Protein AF-A0A661XM28-F1 (afdb_monomer)

Nearest PDB structures (foldseek):
  7kwh-assembly1_L  TM=8.163E-01  e=6.825E-04  Vibrio cholerae O1 biovar El Tor str. N16961
  3lod-assembly1_A  TM=7.843E-01  e=5.074E-03  Klebsiella pneumoniae subsp. pneumoniae MGH 78578
  3tt2-assembly1_A  TM=7.723E-01  e=7.981E-03  Sphaerobacter thermophilus DSM 20745
  3d8p-assembly2_B  TM=6.982E-01  e=4.756E-03  Staphylococcus aureus subsp. aureus Mu50
  3d8p-assembly1_A  TM=6.924E-01  e=4.178E-03  Staphylococcus aureus subsp. aureus Mu50

pLDDT: mean 75.61, std 18.47, range [35.72, 91.94]

Secondary structure (DSSP, 8-state):
------S----BTTBEEEEEE-TTS-EEEEEEEE-TTSSS-EEEEEE-GGGTTSSHHHHHHHHHHHHHHHH-TT----EEE--TT-HHHHHHHTTS--

Solvent-accessible surface area (backbone atoms only — not comparable to full-atom values): 5859 Å² total; per-residue (Å²): 130,66,86,51,63,80,87,50,78,62,76,48,97,38,34,44,38,35,50,39,37,46,84,82,73,44,76,47,30,40,38,38,39,34,48,63,78,50,67,58,25,35,34,38,63,45,63,44,76,96,56,55,96,68,60,51,67,62,53,50,49,54,50,51,54,51,51,46,46,70,74,40,71,86,46,84,51,72,44,74,52,66,66,87,90,47,71,73,51,61,61,50,58,67,64,72,75,118

Mean predicted aligned error: 9.49 Å

Sequence (98 aa):
MREAFEKGIYDSASCKTFWIILNNNKRVGLIRLSDLQDDTPVFDLRILGTYRSKGIGKQATNWITNYIFTTWPDKRRIEGYTRQDNLALRRVFQKAAM

Foldseek 3Di:
DPFDFDDDAPDDVFKGKTFGADPVRDGFWIKMWGRLVDLEIEIEIGGHPVCAPVCSVVVVVVVVVCVSCVVPVSRDYYHYDYPPVRPPCVVVVVVVPD

Structure (mmCIF, N/CA/C/O backbone):
data_AF-A0A661XM28-F1
#
_entry.id   AF-A0A661XM28-F1
#
loop_
_atom_site.group_PDB
_atom_site.id
_atom_site.type_symbol
_atom_site.label_atom_id
_atom_site.label_alt_id
_atom_site.label_comp_id
_atom_site.label_asym_id
_atom_site.label_entity_id
_atom_site.label_seq_id
_atom_site.pdbx_PDB_ins_code
_atom_site.Cartn_x
_atom_site.Cartn_y
_atom_site.Cartn_z
_atom_site.occupancy
_atom_site.B_iso_or_equiv
_atom_site.auth_seq_id
_atom_site.auth_comp_id
_atom_site.auth_asym_id
_atom_site.auth_atom_id
_atom_site.pdbx_PDB_model_num
ATOM 1 N N . MET A 1 1 ? -15.036 7.662 -1.721 1.00 45.38 1 MET A N 1
ATOM 2 C CA . MET A 1 1 ? -13.827 8.049 -0.966 1.00 45.38 1 MET A CA 1
ATOM 3 C C . MET A 1 1 ? -13.055 8.956 -1.909 1.00 45.38 1 MET A C 1
ATOM 5 O O . MET A 1 1 ? -12.815 8.519 -3.022 1.00 45.38 1 MET A O 1
ATOM 9 N N . ARG A 1 2 ? -12.815 10.232 -1.584 1.00 37.00 2 ARG A N 1
ATOM 10 C CA . ARG A 1 2 ? -11.926 11.065 -2.413 1.00 37.00 2 ARG A CA 1
ATOM 11 C C . ARG A 1 2 ? -10.507 10.715 -1.971 1.00 37.00 2 ARG A C 1
ATOM 13 O O . ARG A 1 2 ? -10.115 11.057 -0.862 1.00 37.00 2 ARG A O 1
ATOM 20 N N . GLU A 1 3 ? -9.826 9.914 -2.776 1.00 43.84 3 GLU A N 1
ATOM 21 C CA . GLU A 1 3 ? -8.493 9.371 -2.513 1.00 43.84 3 GLU A CA 1
ATOM 22 C C . GLU A 1 3 ? -7.444 10.492 -2.532 1.00 43.84 3 GLU A C 1
ATOM 24 O O . GLU A 1 3 ? -6.956 10.885 -3.584 1.00 43.84 3 GLU A O 1
ATOM 29 N N . ALA A 1 4 ? -7.127 11.047 -1.361 1.00 47.84 4 ALA A N 1
ATOM 30 C CA . ALA A 1 4 ? -6.061 12.030 -1.196 1.00 47.84 4 ALA A CA 1
ATOM 31 C C . ALA A 1 4 ? -4.809 11.328 -0.640 1.00 47.84 4 ALA A C 1
ATOM 33 O O . ALA A 1 4 ? -4.684 11.141 0.570 1.00 47.84 4 ALA A O 1
ATOM 34 N N . PHE A 1 5 ? -3.893 10.922 -1.523 1.00 53.56 5 PHE A N 1
ATOM 35 C CA . PHE A 1 5 ? -2.606 10.288 -1.181 1.00 53.56 5 PHE A CA 1
ATOM 36 C C . PHE A 1 5 ? -1.430 11.275 -1.242 1.00 53.56 5 PHE A C 1
ATOM 38 O O . PHE A 1 5 ? -0.304 10.908 -1.575 1.00 53.56 5 PHE A O 1
ATOM 45 N N . GLU A 1 6 ? -1.672 12.551 -0.941 1.00 57.50 6 GLU A N 1
ATOM 46 C CA . GLU A 1 6 ? -0.678 13.601 -1.156 1.00 57.50 6 GLU A CA 1
ATOM 47 C C . GLU A 1 6 ? 0.061 14.033 0.120 1.00 57.50 6 GLU A C 1
ATOM 49 O O . GLU A 1 6 ? -0.530 14.351 1.152 1.00 57.50 6 GLU A O 1
ATOM 54 N N . LYS A 1 7 ? 1.390 14.117 -0.049 1.00 46.00 7 LYS A N 1
ATOM 55 C CA . LYS A 1 7 ? 2.439 14.699 0.809 1.00 46.00 7 LYS A CA 1
ATOM 56 C C . LYS A 1 7 ? 2.962 13.841 1.966 1.00 46.00 7 LYS A C 1
ATOM 58 O O . LYS A 1 7 ? 2.538 13.937 3.117 1.00 46.00 7 LYS A O 1
ATOM 63 N N . GLY A 1 8 ? 4.010 13.085 1.636 1.00 42.88 8 GLY A N 1
ATOM 64 C CA . GLY A 1 8 ? 4.935 12.445 2.573 1.00 42.88 8 GLY A CA 1
ATOM 65 C C . GLY A 1 8 ? 6.108 11.757 1.869 1.00 42.88 8 GLY A C 1
ATOM 66 O O . GLY A 1 8 ? 6.482 10.659 2.265 1.00 42.88 8 GLY A O 1
ATOM 67 N N . ILE A 1 9 ? 6.639 12.352 0.793 1.00 45.16 9 ILE A N 1
ATOM 68 C CA . ILE A 1 9 ? 7.689 11.734 -0.024 1.00 45.16 9 ILE A CA 1
ATOM 69 C C . ILE A 1 9 ? 9.039 11.873 0.702 1.00 45.16 9 ILE A C 1
ATOM 71 O O . ILE A 1 9 ? 9.758 12.849 0.516 1.00 45.16 9 ILE A O 1
ATOM 75 N N . TYR A 1 10 ? 9.377 10.902 1.550 1.00 46.44 10 TYR A N 1
ATOM 76 C CA . TYR A 1 10 ? 10.780 10.558 1.789 1.00 46.44 10 TYR A CA 1
ATOM 77 C C . TYR A 1 10 ? 11.218 9.705 0.593 1.00 46.44 10 TYR A C 1
ATOM 79 O O . TYR A 1 10 ? 11.008 8.494 0.590 1.00 46.44 10 TYR A O 1
ATOM 87 N N . ASP A 1 11 ? 11.712 10.364 -0.458 1.00 49.16 11 ASP A N 1
ATOM 88 C CA . ASP A 1 11 ? 12.237 9.720 -1.665 1.00 49.16 11 ASP A CA 1
ATOM 89 C C . ASP A 1 11 ? 13.690 9.326 -1.384 1.00 49.16 11 ASP A C 1
ATOM 91 O O . ASP A 1 11 ? 14.615 10.123 -1.517 1.00 49.16 11 ASP A O 1
ATOM 95 N N . SER A 1 12 ? 13.909 8.097 -0.932 1.00 56.16 12 SER A N 1
ATOM 96 C CA . SER A 1 12 ? 15.115 7.401 -1.372 1.00 56.16 12 SER A CA 1
ATOM 97 C C . SER A 1 12 ? 14.722 6.671 -2.652 1.00 56.16 12 SER A C 1
ATOM 99 O O . SER A 1 12 ? 13.599 6.186 -2.744 1.00 56.16 12 SER A O 1
ATOM 101 N N . ALA A 1 13 ? 15.605 6.573 -3.648 1.00 63.16 13 ALA A N 1
ATOM 102 C CA . ALA A 1 13 ? 15.267 6.043 -4.979 1.00 63.16 13 ALA A CA 1
ATOM 103 C C . ALA A 1 13 ? 14.658 4.614 -4.991 1.00 63.16 13 ALA A C 1
ATOM 105 O O . ALA A 1 13 ? 14.234 4.135 -6.038 1.00 63.16 13 ALA A O 1
ATOM 106 N N . SER A 1 14 ? 14.632 3.921 -3.850 1.00 77.50 14 SER A N 1
ATOM 107 C CA . SER A 1 14 ? 14.070 2.585 -3.640 1.00 77.50 14 SER A CA 1
ATOM 108 C C . SER A 1 14 ? 12.817 2.544 -2.752 1.00 77.50 14 SER A C 1
ATOM 110 O O . SER A 1 14 ? 12.192 1.491 -2.660 1.00 77.50 14 SER A O 1
ATOM 112 N N . CYS A 1 15 ? 12.433 3.641 -2.083 1.00 85.88 15 CYS A N 1
ATOM 113 C CA . CYS A 1 15 ? 11.330 3.660 -1.117 1.00 85.88 15 CYS A CA 1
ATOM 114 C C . CYS A 1 15 ? 10.378 4.842 -1.342 1.00 85.88 15 CYS A C 1
ATOM 116 O O . CYS A 1 15 ? 10.808 5.970 -1.563 1.00 85.88 15 CYS A O 1
ATOM 118 N N . LYS A 1 16 ? 9.070 4.607 -1.195 1.00 89.69 16 LYS A N 1
ATOM 119 C CA . LYS A 1 16 ? 8.037 5.658 -1.205 1.00 89.69 16 LYS A CA 1
ATOM 120 C C . LYS A 1 16 ? 7.049 5.452 -0.072 1.00 89.69 16 LYS A C 1
ATOM 122 O O . LYS A 1 16 ? 6.711 4.325 0.264 1.00 89.69 16 LYS A O 1
ATOM 127 N N . THR A 1 17 ? 6.567 6.534 0.526 1.00 90.06 17 THR A N 1
ATOM 128 C CA . THR A 1 17 ? 5.635 6.467 1.658 1.00 90.06 17 THR A CA 1
ATOM 129 C C . THR A 1 17 ? 4.427 7.363 1.408 1.00 90.06 17 THR A C 1
ATOM 131 O O . THR A 1 17 ? 4.573 8.502 0.971 1.00 90.06 17 THR A O 1
ATOM 134 N N . PHE A 1 18 ? 3.233 6.853 1.705 1.00 89.94 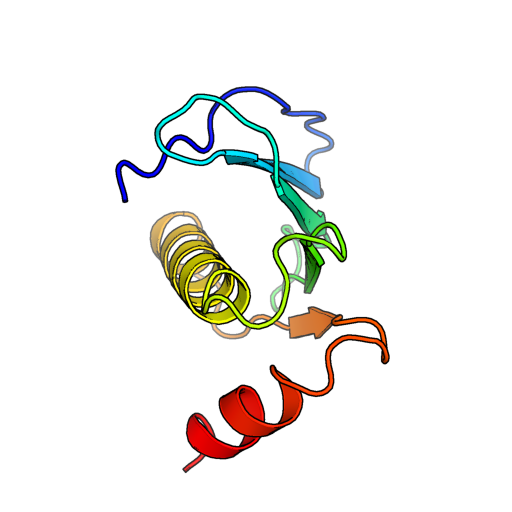18 PHE A N 1
ATOM 135 C CA . PHE A 1 18 ? 1.961 7.540 1.490 1.00 89.94 18 PHE A CA 1
ATOM 136 C C . PHE A 1 18 ? 1.101 7.499 2.748 1.00 89.94 18 PHE A C 1
ATOM 138 O O . PHE A 1 18 ? 1.010 6.478 3.432 1.00 89.94 18 PHE A O 1
ATOM 145 N N . TRP A 1 19 ? 0.417 8.601 3.038 1.00 90.75 19 TRP A N 1
ATOM 146 C CA . TRP A 1 19 ? -0.605 8.638 4.079 1.00 90.75 19 TRP A CA 1
ATOM 147 C C . TRP A 1 19 ? -1.944 8.161 3.525 1.00 90.75 19 TRP A C 1
ATOM 149 O O . TRP A 1 19 ? -2.316 8.505 2.407 1.00 90.75 19 TRP A O 1
ATOM 159 N N . ILE A 1 20 ? -2.702 7.427 4.338 1.00 88.69 20 ILE A N 1
ATOM 160 C CA . ILE A 1 20 ? -4.107 7.127 4.050 1.00 88.69 20 ILE A CA 1
ATOM 161 C C . ILE A 1 20 ? -4.946 8.205 4.722 1.00 88.69 20 ILE A C 1
ATOM 163 O O . ILE A 1 20 ? -4.963 8.295 5.954 1.00 88.69 20 ILE A O 1
ATOM 167 N N . ILE A 1 21 ? -5.639 9.011 3.921 1.00 89.12 21 ILE A N 1
ATOM 168 C CA . ILE A 1 21 ? -6.439 10.144 4.388 1.00 89.12 21 ILE A CA 1
ATOM 169 C C . ILE A 1 21 ? -7.916 9.891 4.054 1.00 89.12 21 ILE A C 1
ATOM 171 O O . ILE A 1 21 ? -8.258 9.506 2.939 1.00 89.12 21 ILE A O 1
ATOM 175 N N . LEU A 1 22 ? -8.807 10.076 5.032 1.00 83.38 22 LEU A N 1
ATOM 176 C CA . LEU A 1 22 ? -10.259 10.043 4.810 1.00 83.38 22 LEU A CA 1
ATOM 177 C C . LEU A 1 22 ? -10.792 11.412 4.368 1.00 83.38 22 LEU A C 1
ATOM 179 O O . LEU A 1 22 ? -10.150 12.435 4.577 1.00 83.38 22 LEU A O 1
ATOM 183 N N . ASN A 1 23 ? -12.026 11.445 3.852 1.00 77.81 23 ASN A N 1
ATOM 184 C CA . ASN A 1 23 ? -12.701 12.660 3.362 1.00 77.81 23 ASN A CA 1
ATOM 185 C C . ASN A 1 23 ? -12.702 13.853 4.350 1.00 77.81 23 ASN A C 1
ATOM 187 O O . ASN A 1 23 ? -12.865 14.990 3.929 1.00 77.81 23 ASN A O 1
ATOM 191 N N . ASN A 1 24 ? -12.544 13.611 5.654 1.00 81.88 24 ASN A N 1
ATOM 192 C CA . ASN A 1 24 ? -12.454 14.635 6.703 1.00 81.88 24 ASN A CA 1
ATOM 193 C C . ASN A 1 24 ? -11.007 15.071 7.015 1.00 81.88 24 ASN A C 1
ATOM 195 O O . ASN A 1 24 ? -10.738 15.568 8.106 1.00 81.88 24 ASN A O 1
ATOM 199 N N . ASN A 1 25 ? -10.073 14.820 6.096 1.00 81.38 25 ASN A N 1
ATOM 200 C CA . ASN A 1 25 ? -8.644 15.095 6.223 1.00 81.38 25 ASN A CA 1
ATOM 201 C C . ASN A 1 25 ? -7.945 14.367 7.392 1.00 81.38 25 ASN A C 1
ATOM 203 O O . ASN A 1 25 ? -6.846 14.737 7.807 1.00 81.38 25 ASN A O 1
ATOM 207 N N . LYS A 1 26 ? -8.562 13.312 7.947 1.00 86.06 26 LYS A N 1
ATOM 208 C CA . LYS A 1 26 ? -7.942 12.507 9.007 1.00 86.06 26 LYS A CA 1
ATOM 209 C C . LYS A 1 26 ? -7.005 11.468 8.412 1.00 86.06 26 LYS A C 1
ATOM 211 O O . LYS A 1 26 ? -7.422 10.651 7.591 1.00 86.06 26 LYS A O 1
ATOM 216 N N . ARG A 1 27 ? -5.765 11.449 8.906 1.00 89.94 27 ARG A N 1
ATOM 217 C CA . ARG A 1 27 ? -4.802 10.371 8.659 1.00 89.94 27 ARG A CA 1
ATOM 218 C C . ARG A 1 27 ? -5.232 9.137 9.440 1.00 89.94 27 ARG A C 1
ATOM 220 O O . ARG A 1 27 ? -5.316 9.167 10.665 1.00 89.94 27 ARG A O 1
ATOM 227 N N . VAL A 1 28 ? -5.520 8.062 8.722 1.00 90.12 28 VAL A N 1
ATOM 228 C CA . VAL A 1 28 ? -6.016 6.801 9.294 1.00 90.12 28 VAL A CA 1
ATOM 229 C C . VAL A 1 28 ? -5.043 5.645 9.123 1.00 90.12 28 VAL A C 1
ATOM 231 O O . VAL A 1 28 ? -5.260 4.563 9.671 1.00 90.12 28 VAL A O 1
ATOM 234 N N . GLY A 1 29 ? -3.958 5.869 8.390 1.00 89.38 29 GLY A N 1
ATOM 235 C CA . GLY A 1 29 ? -2.953 4.859 8.134 1.00 89.38 29 GLY A CA 1
ATOM 236 C C . GLY A 1 29 ? -1.784 5.372 7.309 1.00 89.38 29 GLY A C 1
ATOM 237 O O . GLY A 1 29 ? -1.728 6.546 6.942 1.00 89.38 29 GLY A O 1
ATOM 238 N N . LEU A 1 30 ? -0.866 4.458 7.033 1.00 90.62 30 LEU A N 1
ATOM 239 C CA . LEU A 1 30 ? 0.368 4.667 6.299 1.00 90.62 30 LEU A CA 1
ATOM 240 C C . LEU A 1 30 ? 0.587 3.484 5.354 1.00 90.62 30 LEU A C 1
ATOM 242 O O . LEU A 1 30 ? 0.341 2.334 5.725 1.00 90.62 30 LEU A O 1
ATOM 246 N N . ILE A 1 31 ? 1.079 3.781 4.164 1.00 91.00 31 ILE A N 1
ATOM 247 C CA . ILE A 1 31 ? 1.558 2.823 3.176 1.00 91.00 31 ILE A CA 1
ATOM 248 C C . ILE A 1 31 ? 3.039 3.103 2.983 1.00 91.00 31 ILE A C 1
ATOM 250 O O . ILE A 1 31 ? 3.421 4.254 2.781 1.00 91.00 31 ILE A O 1
ATOM 254 N N . ARG A 1 32 ? 3.866 2.065 3.004 1.00 90.69 32 ARG A N 1
ATOM 255 C CA . ARG A 1 32 ? 5.273 2.158 2.621 1.00 90.69 32 ARG A CA 1
ATOM 256 C C . ARG A 1 32 ? 5.540 1.182 1.490 1.00 90.69 32 ARG A C 1
ATOM 258 O O . ARG A 1 32 ? 5.193 0.019 1.619 1.00 90.69 32 ARG A O 1
ATOM 265 N N . LEU A 1 33 ? 6.153 1.661 0.422 1.00 91.00 33 LEU A N 1
ATOM 266 C CA . LEU A 1 33 ? 6.721 0.878 -0.663 1.00 91.00 33 LEU A CA 1
ATOM 267 C C . LEU A 1 33 ? 8.237 0.853 -0.480 1.00 91.00 33 LEU A C 1
ATOM 269 O O . LEU A 1 33 ? 8.834 1.891 -0.183 1.00 91.00 33 LEU A O 1
ATOM 273 N N . SER A 1 34 ? 8.828 -0.314 -0.668 1.00 90.25 34 SER A N 1
ATOM 274 C CA . SER A 1 34 ? 10.264 -0.568 -0.623 1.00 90.25 34 SER A CA 1
ATOM 275 C C . SER A 1 34 ? 10.657 -1.400 -1.840 1.00 90.25 34 SER A C 1
ATOM 277 O O . SER A 1 34 ? 9.792 -1.973 -2.509 1.00 90.25 34 SER A O 1
ATOM 279 N N . ASP A 1 35 ? 11.957 -1.471 -2.105 1.00 89.56 35 ASP A N 1
ATOM 280 C CA . ASP A 1 35 ? 12.539 -2.326 -3.141 1.00 89.56 35 ASP A CA 1
ATOM 281 C C . ASP A 1 35 ? 11.942 -2.049 -4.535 1.00 89.56 35 ASP A C 1
ATOM 283 O O . ASP A 1 35 ? 11.797 -2.930 -5.372 1.00 89.56 35 ASP A O 1
ATOM 287 N N . LEU A 1 36 ? 11.594 -0.780 -4.807 1.00 87.94 36 LEU A N 1
ATOM 288 C CA . LEU A 1 36 ? 10.989 -0.348 -6.081 1.00 87.94 36 LEU A CA 1
ATOM 289 C C . LEU A 1 36 ? 11.899 -0.551 -7.301 1.00 87.94 36 LEU A C 1
ATOM 291 O O . LEU A 1 36 ? 11.423 -0.537 -8.436 1.00 87.94 36 LEU A O 1
ATO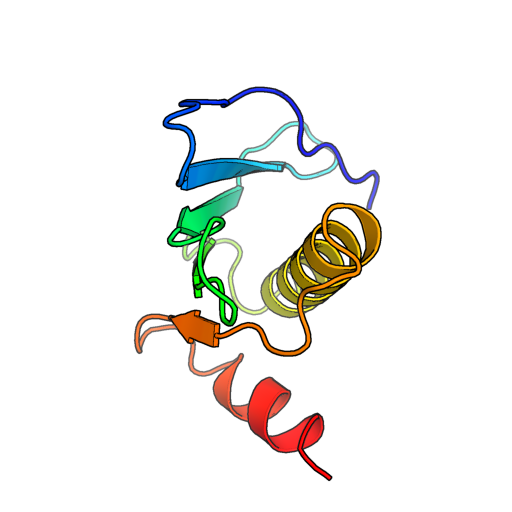M 295 N N . GLN A 1 37 ? 13.199 -0.714 -7.069 1.00 86.19 37 GLN A N 1
ATOM 296 C CA . GLN A 1 37 ? 14.181 -0.986 -8.115 1.00 86.19 37 GLN A CA 1
ATOM 297 C C . GLN A 1 37 ? 14.218 -2.470 -8.501 1.00 86.19 37 GLN A C 1
ATOM 299 O O . GLN A 1 37 ? 14.620 -2.777 -9.619 1.00 86.19 37 GLN A O 1
ATOM 304 N N . ASP A 1 38 ? 13.726 -3.361 -7.637 1.00 86.62 38 ASP A N 1
ATOM 305 C CA . ASP A 1 38 ? 13.695 -4.800 -7.884 1.00 86.62 38 ASP A CA 1
ATOM 306 C C . ASP A 1 38 ? 12.451 -5.201 -8.693 1.00 86.62 38 ASP A C 1
ATOM 308 O O . ASP A 1 38 ? 11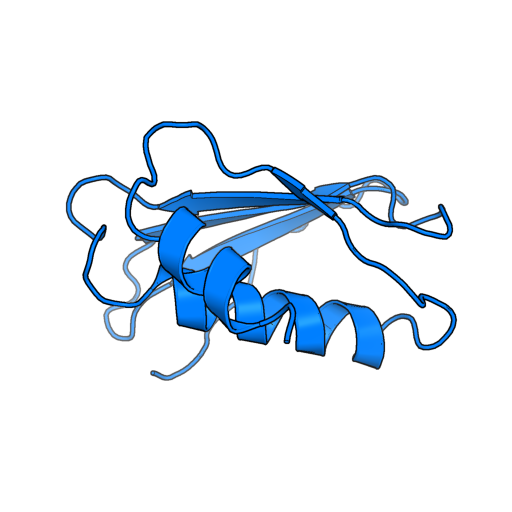.488 -4.442 -8.842 1.00 86.62 38 ASP A O 1
ATOM 312 N N . ASP A 1 39 ? 12.442 -6.422 -9.228 1.00 86.50 39 ASP A N 1
ATOM 313 C CA . ASP A 1 39 ? 11.319 -6.952 -10.021 1.00 86.50 39 ASP A CA 1
ATOM 314 C C . ASP A 1 39 ? 10.044 -7.164 -9.196 1.00 86.50 39 ASP A C 1
ATOM 316 O O . ASP A 1 39 ? 8.933 -7.193 -9.736 1.00 86.50 39 ASP A O 1
ATOM 320 N N . THR A 1 40 ? 10.207 -7.341 -7.883 1.00 88.44 40 THR A N 1
ATOM 321 C CA . THR A 1 40 ? 9.126 -7.626 -6.939 1.00 88.44 40 THR A CA 1
ATOM 322 C C . THR A 1 40 ? 9.162 -6.620 -5.790 1.00 88.44 40 THR A C 1
ATOM 324 O O . THR A 1 40 ? 9.681 -6.930 -4.719 1.00 88.44 40 THR A O 1
ATOM 327 N N . PRO A 1 41 ? 8.618 -5.407 -5.984 1.00 91.44 41 PRO A N 1
ATOM 328 C CA . PRO A 1 41 ? 8.541 -4.427 -4.916 1.00 91.44 41 PRO A CA 1
ATOM 329 C C . PRO A 1 41 ? 7.653 -4.911 -3.775 1.00 91.44 41 PRO A C 1
ATOM 331 O O . PRO A 1 41 ? 6.664 -5.634 -3.961 1.00 91.44 41 PRO A O 1
ATOM 334 N N . VAL A 1 42 ? 7.984 -4.431 -2.583 1.00 91.25 42 VAL A N 1
ATOM 335 C CA . VAL A 1 42 ? 7.319 -4.814 -1.344 1.00 91.25 42 VAL A CA 1
ATOM 336 C C . VAL A 1 42 ? 6.548 -3.628 -0.783 1.00 91.25 42 VAL A C 1
ATOM 338 O O . VAL A 1 42 ? 7.064 -2.512 -0.719 1.00 91.25 42 VAL A O 1
ATOM 341 N N . PHE A 1 43 ? 5.326 -3.858 -0.308 1.00 90.81 43 PHE A N 1
ATOM 342 C CA . PHE A 1 43 ? 4.551 -2.867 0.425 1.00 90.81 43 PHE A CA 1
ATOM 343 C C . PHE A 1 43 ? 4.243 -3.291 1.868 1.00 90.81 43 PHE A C 1
ATOM 345 O O . PHE A 1 43 ? 3.993 -4.456 2.163 1.00 90.81 43 PHE A O 1
ATOM 352 N N . ASP A 1 44 ? 4.204 -2.314 2.772 1.00 89.19 44 ASP A N 1
ATOM 353 C CA . ASP A 1 44 ? 3.722 -2.425 4.152 1.00 89.19 44 ASP A CA 1
ATOM 354 C C . ASP A 1 44 ? 2.506 -1.510 4.333 1.00 89.19 44 ASP A C 1
ATOM 356 O O . ASP A 1 44 ? 2.533 -0.333 3.961 1.00 89.19 44 ASP A O 1
ATOM 360 N N . LEU A 1 45 ? 1.433 -2.051 4.914 1.00 88.38 45 LEU A N 1
ATOM 361 C CA . LEU A 1 45 ? 0.176 -1.338 5.140 1.00 88.38 45 LEU A CA 1
ATOM 362 C C . LEU A 1 45 ? -0.154 -1.275 6.632 1.00 88.38 45 LEU A C 1
ATOM 364 O O . LEU A 1 45 ? -0.444 -2.289 7.275 1.00 88.38 45 LEU A O 1
ATOM 368 N N . ARG A 1 46 ? -0.221 -0.055 7.170 1.00 88.12 46 ARG A N 1
ATOM 369 C CA . ARG A 1 46 ? -0.567 0.211 8.570 1.00 88.12 46 ARG A CA 1
ATOM 370 C C . ARG A 1 46 ? -1.850 1.011 8.658 1.00 88.12 46 ARG A C 1
ATOM 372 O O . ARG A 1 46 ? -1.947 2.100 8.111 1.00 88.12 46 ARG A O 1
ATOM 379 N N . ILE A 1 47 ? -2.822 0.495 9.402 1.00 87.12 47 ILE A N 1
ATOM 380 C CA . ILE A 1 47 ? -4.091 1.178 9.677 1.00 87.12 47 ILE A CA 1
ATOM 381 C C . ILE A 1 47 ? -4.241 1.307 11.188 1.00 87.12 47 ILE A C 1
ATOM 383 O O . ILE A 1 47 ? -4.071 0.323 11.923 1.00 87.12 47 ILE A O 1
ATOM 387 N N . LEU A 1 48 ? -4.568 2.518 11.639 1.00 87.38 48 LEU A N 1
ATOM 388 C CA . LEU A 1 48 ? -4.874 2.809 13.037 1.00 87.38 48 LEU A CA 1
ATOM 389 C C . LEU A 1 48 ? -6.002 1.890 13.523 1.00 87.38 48 LEU A C 1
ATOM 391 O O . LEU A 1 48 ? -7.009 1.721 12.835 1.00 87.38 48 LEU A O 1
ATOM 395 N N . GLY A 1 49 ? -5.847 1.308 14.716 1.00 83.69 49 GLY A N 1
ATOM 396 C CA . GLY A 1 49 ? -6.768 0.297 15.257 1.00 83.69 49 GLY A CA 1
ATOM 397 C C . GLY A 1 49 ? -8.244 0.711 15.211 1.00 83.69 49 GLY A C 1
ATOM 398 O O . GLY A 1 49 ? -9.092 -0.069 14.790 1.00 83.69 49 GLY A O 1
ATOM 399 N N . THR A 1 50 ? -8.533 1.978 15.516 1.00 85.62 50 THR A N 1
ATOM 400 C CA . THR A 1 50 ? -9.878 2.592 15.504 1.00 85.62 50 THR A CA 1
ATOM 401 C C . THR A 1 50 ? -10.553 2.640 14.123 1.00 85.62 50 THR A C 1
ATOM 403 O O . THR A 1 50 ? -11.766 2.861 14.015 1.00 85.62 50 THR A O 1
ATOM 406 N N . TYR A 1 51 ? -9.785 2.426 13.054 1.00 82.25 51 TYR A N 1
ATOM 407 C CA . TYR A 1 51 ? -10.240 2.443 11.665 1.00 82.25 51 TYR A CA 1
ATOM 408 C C . TYR A 1 51 ? -10.130 1.072 10.974 1.00 82.25 51 TYR A C 1
ATOM 410 O O . TYR A 1 51 ? -10.465 0.948 9.793 1.00 82.25 51 TYR A O 1
ATOM 418 N N . ARG A 1 52 ? -9.707 0.022 11.692 1.00 80.31 52 ARG A N 1
ATOM 419 C CA . ARG A 1 52 ? -9.687 -1.355 11.172 1.00 80.31 52 ARG A CA 1
ATOM 420 C C . ARG A 1 52 ? -11.102 -1.900 10.963 1.00 80.31 52 ARG A C 1
ATOM 422 O O . ARG A 1 52 ? -12.080 -1.342 11.450 1.00 80.31 52 ARG A O 1
ATOM 429 N N . SER A 1 53 ? -11.211 -2.975 10.181 1.00 77.44 53 SER A N 1
ATOM 430 C CA . SER A 1 53 ? -12.478 -3.651 9.835 1.00 77.44 53 SER A CA 1
ATOM 431 C C . SER A 1 53 ? -13.522 -2.789 9.101 1.00 77.44 53 SER A C 1
ATOM 433 O O . SER A 1 53 ? -14.639 -3.238 8.885 1.00 77.44 53 SER A O 1
ATOM 435 N N . LYS A 1 54 ? -13.153 -1.587 8.637 1.00 80.12 54 LYS A N 1
ATOM 436 C CA . LYS A 1 54 ? -14.016 -0.674 7.858 1.00 80.12 54 LYS A CA 1
ATOM 437 C C . LYS A 1 54 ? -13.773 -0.738 6.343 1.00 80.12 54 LYS A C 1
ATOM 439 O O . LYS A 1 54 ? -14.059 0.209 5.623 1.00 80.12 54 LYS A O 1
ATOM 444 N N . GLY A 1 55 ? -13.151 -1.813 5.852 1.00 84.31 55 GLY A N 1
ATOM 445 C CA . GLY A 1 55 ? -12.827 -1.984 4.427 1.00 84.31 55 GLY A CA 1
ATOM 446 C C . GLY A 1 55 ? -11.665 -1.128 3.897 1.00 84.31 55 GLY A C 1
ATOM 447 O O . GLY A 1 55 ? -11.298 -1.277 2.734 1.00 84.31 55 GLY A O 1
ATOM 448 N N . ILE A 1 56 ? -11.044 -0.290 4.736 1.00 84.94 56 ILE A N 1
ATOM 449 C CA . ILE A 1 56 ? -9.923 0.593 4.355 1.00 84.94 56 ILE A CA 1
ATOM 450 C C . ILE A 1 56 ? -8.735 -0.213 3.827 1.00 84.94 56 ILE A C 1
ATOM 452 O O . ILE A 1 56 ? -8.119 0.185 2.848 1.00 84.94 56 ILE A O 1
ATOM 456 N N . GLY A 1 57 ? -8.452 -1.376 4.423 1.00 84.50 57 GLY A N 1
ATOM 457 C CA . GLY A 1 57 ? -7.350 -2.229 3.978 1.00 84.50 57 GLY A CA 1
ATOM 458 C C . GLY A 1 57 ? -7.496 -2.693 2.533 1.00 84.50 57 GLY A C 1
ATOM 459 O O . GLY A 1 57 ? -6.558 -2.569 1.761 1.00 84.50 57 GLY A O 1
ATOM 460 N N . LYS A 1 58 ? -8.698 -3.129 2.142 1.00 84.88 58 LYS A N 1
ATOM 461 C CA . LYS A 1 58 ? -8.985 -3.545 0.763 1.00 84.88 58 LYS A CA 1
ATOM 462 C C . LYS A 1 58 ? -8.832 -2.381 -0.221 1.00 84.88 58 LYS A C 1
ATOM 464 O O . LYS A 1 58 ? -8.260 -2.557 -1.288 1.00 84.88 58 LYS A O 1
ATOM 469 N N . GLN A 1 59 ? -9.340 -1.204 0.144 1.00 87.69 59 GLN A N 1
ATOM 470 C CA . GLN A 1 59 ? -9.246 -0.009 -0.702 1.00 87.69 59 GLN A CA 1
ATOM 471 C C . GLN A 1 59 ? -7.787 0.426 -0.876 1.00 87.69 59 GLN A C 1
ATOM 473 O O . GLN A 1 59 ? -7.351 0.652 -1.998 1.00 87.69 59 GLN A O 1
ATOM 478 N N . ALA A 1 60 ? -7.014 0.432 0.212 1.00 88.06 60 ALA A N 1
ATOM 479 C CA . ALA A 1 60 ? -5.589 0.733 0.170 1.00 88.06 60 ALA A CA 1
ATOM 480 C C . ALA A 1 60 ? -4.811 -0.273 -0.692 1.00 88.06 60 ALA A C 1
ATOM 482 O O . ALA A 1 60 ? -4.011 0.149 -1.515 1.00 88.06 60 ALA A O 1
ATOM 483 N N . THR A 1 61 ? -5.065 -1.581 -0.563 1.00 88.44 61 THR A N 1
ATOM 484 C CA . THR A 1 61 ? -4.409 -2.597 -1.404 1.00 88.44 61 THR A CA 1
ATOM 485 C C . THR A 1 61 ? -4.716 -2.394 -2.885 1.00 88.44 61 THR A C 1
ATOM 487 O O . THR A 1 61 ? -3.787 -2.360 -3.681 1.00 88.44 61 THR A O 1
ATOM 490 N N . ASN A 1 62 ? -5.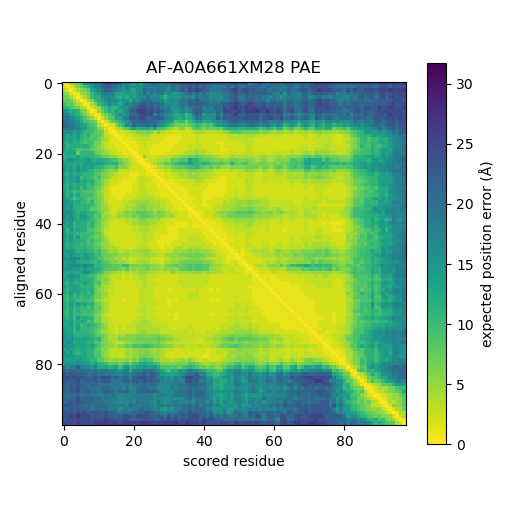984 -2.184 -3.253 1.00 89.69 62 ASN A N 1
ATOM 491 C CA . ASN A 1 62 ? -6.352 -1.919 -4.647 1.00 89.69 62 ASN A CA 1
ATOM 492 C C . ASN A 1 62 ? -5.643 -0.677 -5.200 1.00 89.69 62 ASN A C 1
ATOM 494 O O . ASN A 1 62 ? -5.146 -0.703 -6.325 1.00 89.69 62 ASN A O 1
ATOM 498 N N . TRP A 1 63 ? -5.573 0.390 -4.402 1.00 91.44 63 TRP A N 1
ATOM 499 C CA . TRP A 1 63 ? -4.863 1.603 -4.785 1.00 91.44 63 TRP A CA 1
ATOM 500 C C . TRP A 1 63 ? -3.360 1.353 -4.979 1.00 91.44 63 TRP A C 1
ATOM 502 O O . TRP A 1 63 ? -2.819 1.751 -6.005 1.00 91.44 63 TRP A O 1
ATOM 512 N N . ILE A 1 64 ? -2.701 0.636 -4.057 1.00 90.94 64 ILE A N 1
ATOM 513 C CA . ILE A 1 64 ? -1.272 0.279 -4.159 1.00 90.94 64 ILE A CA 1
ATOM 514 C C . ILE A 1 64 ? -1.001 -0.509 -5.440 1.00 90.94 64 ILE A C 1
ATOM 516 O O . ILE A 1 64 ? -0.084 -0.171 -6.185 1.00 90.94 64 ILE A O 1
ATOM 520 N N . THR A 1 65 ? -1.800 -1.546 -5.700 1.00 90.19 65 THR A N 1
ATOM 521 C CA . THR A 1 65 ? -1.653 -2.396 -6.885 1.00 90.19 65 THR A CA 1
ATOM 522 C C . THR A 1 65 ? -1.788 -1.582 -8.166 1.00 90.19 65 THR A C 1
ATOM 524 O O . THR A 1 65 ? -0.941 -1.688 -9.051 1.00 90.19 65 THR A O 1
ATOM 527 N N . ASN A 1 66 ? -2.809 -0.725 -8.246 1.00 91.75 66 ASN A N 1
ATOM 528 C CA . ASN A 1 66 ? -3.010 0.138 -9.403 1.00 91.75 66 ASN A CA 1
ATOM 529 C C . ASN A 1 66 ? -1.860 1.142 -9.569 1.00 91.75 66 ASN A C 1
ATOM 531 O O . ASN A 1 66 ? -1.347 1.320 -10.671 1.00 91.75 66 ASN A O 1
ATOM 535 N N . TYR A 1 67 ? -1.420 1.766 -8.474 1.00 91.94 67 TYR A N 1
ATOM 536 C CA . TYR A 1 67 ? -0.325 2.730 -8.484 1.00 91.94 67 TYR A CA 1
ATOM 537 C C . TYR A 1 67 ? 0.984 2.105 -8.976 1.00 91.94 67 TYR A C 1
ATOM 539 O O . TYR A 1 67 ? 1.624 2.680 -9.855 1.00 91.94 67 TYR A O 1
ATOM 547 N N . ILE A 1 68 ? 1.368 0.929 -8.461 1.00 90.56 68 ILE A N 1
ATOM 548 C CA . ILE A 1 68 ? 2.620 0.267 -8.851 1.00 90.56 68 ILE A CA 1
ATOM 549 C C . ILE A 1 68 ? 2.585 -0.129 -10.325 1.00 90.56 68 ILE A C 1
ATOM 551 O O . ILE A 1 68 ? 3.482 0.266 -11.060 1.00 90.56 68 ILE A O 1
ATOM 555 N N . PHE A 1 69 ? 1.554 -0.844 -10.780 1.00 90.88 69 PHE A N 1
ATOM 556 C CA . PHE A 1 69 ? 1.522 -1.335 -12.163 1.00 90.88 69 PHE A CA 1
ATOM 557 C C . PHE A 1 69 ? 1.280 -0.234 -13.202 1.00 90.88 69 PHE A C 1
ATOM 559 O O . PHE A 1 69 ? 1.667 -0.393 -14.355 1.00 90.88 69 PHE A O 1
ATOM 566 N N . THR A 1 70 ? 0.686 0.897 -12.808 1.00 91.31 70 THR A N 1
ATOM 567 C CA . THR A 1 70 ? 0.576 2.072 -13.688 1.00 91.31 70 THR A CA 1
ATOM 568 C C . THR A 1 70 ? 1.889 2.855 -13.752 1.00 91.31 70 THR A C 1
ATOM 570 O O . THR A 1 70 ? 2.245 3.369 -14.808 1.00 91.31 70 THR A O 1
ATOM 573 N N . THR A 1 71 ? 2.612 2.964 -12.632 1.00 90.25 71 THR A N 1
ATOM 574 C CA . THR A 1 71 ? 3.851 3.761 -12.549 1.00 90.25 71 THR A CA 1
ATOM 575 C C . THR A 1 71 ? 5.072 2.992 -13.063 1.00 90.25 71 THR A C 1
ATOM 577 O O . THR A 1 71 ? 5.942 3.590 -13.691 1.00 90.25 71 THR A O 1
ATOM 580 N N . TRP A 1 72 ? 5.123 1.676 -12.836 1.00 88.69 72 TRP A N 1
ATOM 581 C CA . TRP A 1 72 ? 6.181 0.765 -13.283 1.00 88.69 72 TRP A CA 1
ATOM 582 C C . TRP A 1 72 ? 5.567 -0.437 -14.018 1.00 88.69 72 TRP A C 1
ATOM 584 O O . TRP A 1 72 ? 5.339 -1.492 -13.414 1.00 88.69 72 TRP A O 1
ATOM 594 N N . PRO A 1 73 ? 5.263 -0.290 -15.322 1.00 88.00 73 PRO A N 1
ATOM 595 C CA . PRO A 1 73 ? 4.631 -1.344 -16.119 1.00 88.00 73 PRO A CA 1
ATOM 596 C C . PRO A 1 73 ? 5.492 -2.606 -16.295 1.00 88.00 73 PRO A C 1
ATOM 598 O O . PRO A 1 73 ? 4.980 -3.651 -16.686 1.00 88.00 73 PRO A O 1
ATOM 601 N N . ASP A 1 74 ? 6.797 -2.516 -16.024 1.00 88.69 74 ASP A N 1
ATOM 602 C CA . ASP A 1 74 ? 7.749 -3.629 -16.028 1.00 88.69 74 ASP A CA 1
ATOM 603 C C . ASP A 1 74 ? 7.548 -4.591 -14.847 1.00 88.69 74 ASP A C 1
ATOM 605 O O . ASP A 1 74 ? 7.921 -5.765 -14.930 1.00 88.69 74 ASP A O 1
ATOM 609 N N . LYS A 1 75 ? 6.922 -4.135 -13.754 1.00 87.06 75 LYS A N 1
ATOM 610 C CA . LYS A 1 75 ? 6.686 -4.976 -12.577 1.00 87.06 75 LYS A CA 1
ATOM 611 C C . LYS A 1 75 ? 5.593 -5.992 -12.866 1.00 87.06 75 LYS A C 1
ATOM 613 O O . LYS A 1 75 ? 4.507 -5.663 -13.333 1.00 87.06 75 LYS A O 1
ATOM 618 N N . ARG A 1 76 ? 5.862 -7.251 -12.518 1.00 87.56 76 ARG A N 1
ATOM 619 C CA . ARG A 1 76 ? 4.927 -8.374 -12.730 1.00 87.56 76 ARG A CA 1
ATOM 620 C C . ARG A 1 76 ? 4.356 -8.942 -11.438 1.00 87.56 76 ARG A C 1
ATOM 622 O O . ARG A 1 76 ? 3.380 -9.687 -11.470 1.00 87.56 76 ARG A O 1
ATOM 629 N N . ARG A 1 77 ? 4.967 -8.607 -10.304 1.00 89.56 77 ARG A N 1
ATOM 630 C CA . ARG A 1 77 ? 4.600 -9.097 -8.978 1.00 89.56 77 ARG A CA 1
ATOM 631 C C . ARG A 1 77 ? 4.805 -7.986 -7.962 1.00 89.56 77 ARG A C 1
ATOM 633 O O . ARG A 1 77 ? 5.693 -7.160 -8.121 1.00 89.56 77 ARG A O 1
ATOM 640 N N . ILE A 1 78 ? 3.989 -7.995 -6.917 1.00 89.69 78 ILE A N 1
ATOM 641 C CA . ILE A 1 78 ? 4.172 -7.164 -5.729 1.00 89.69 78 ILE A CA 1
ATOM 642 C C . ILE A 1 78 ? 3.990 -8.050 -4.502 1.00 89.69 78 ILE A C 1
ATOM 644 O O . ILE A 1 78 ? 3.167 -8.969 -4.519 1.00 89.69 78 ILE A O 1
ATOM 648 N N . GLU A 1 79 ? 4.723 -7.770 -3.435 1.00 89.50 79 GLU A N 1
ATOM 649 C CA . GLU A 1 79 ? 4.576 -8.470 -2.161 1.00 89.50 79 GLU A CA 1
ATOM 650 C C . GLU A 1 79 ? 4.069 -7.531 -1.078 1.00 89.50 79 GLU A C 1
ATOM 652 O O . GLU A 1 79 ? 4.403 -6.353 -1.047 1.00 89.50 79 GLU A O 1
ATOM 657 N N . GLY A 1 80 ? 3.220 -8.048 -0.194 1.00 84.69 80 GLY A N 1
ATOM 658 C CA . GLY A 1 80 ? 2.613 -7.268 0.875 1.00 84.69 80 GLY A CA 1
ATOM 659 C C . GLY A 1 80 ? 2.939 -7.855 2.236 1.00 84.69 80 GLY A C 1
ATOM 660 O O . GLY A 1 80 ? 2.484 -8.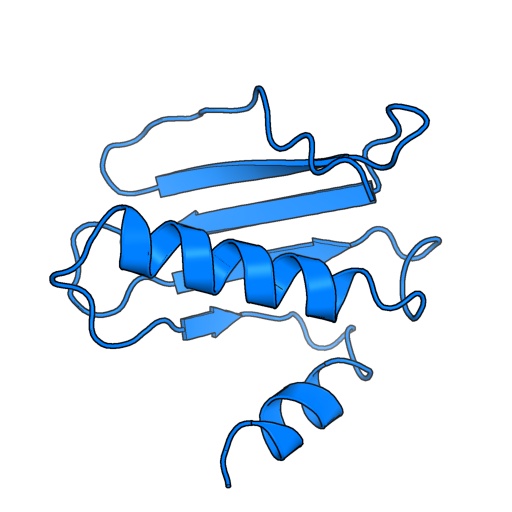953 2.556 1.00 84.69 80 GLY A O 1
ATOM 661 N N . TYR A 1 81 ? 3.638 -7.099 3.078 1.00 77.88 81 TYR A N 1
ATOM 662 C CA . TYR A 1 81 ? 3.695 -7.385 4.503 1.00 77.88 81 TYR A CA 1
ATOM 663 C C . TYR A 1 81 ? 2.497 -6.735 5.193 1.00 77.88 81 TYR A C 1
ATOM 665 O O . TYR A 1 81 ? 2.350 -5.517 5.266 1.00 77.88 81 TYR A O 1
ATOM 673 N N . THR A 1 82 ? 1.621 -7.569 5.744 1.00 61.88 82 THR A N 1
ATOM 674 C CA . THR A 1 82 ? 0.620 -7.129 6.715 1.00 61.88 82 THR A CA 1
ATOM 675 C C . THR A 1 82 ? 0.979 -7.756 8.049 1.00 61.88 82 THR A C 1
ATOM 677 O O . THR A 1 82 ? 0.880 -8.976 8.187 1.00 61.88 82 THR A O 1
ATOM 680 N N . ARG A 1 83 ? 1.406 -6.957 9.039 1.00 55.81 83 ARG A N 1
ATOM 681 C CA . ARG A 1 83 ? 1.604 -7.476 10.402 1.00 55.81 83 ARG A CA 1
ATOM 682 C C . ARG A 1 83 ? 0.347 -8.221 10.873 1.00 55.81 83 ARG A C 1
ATOM 684 O O . ARG A 1 83 ? -0.780 -7.840 10.547 1.00 55.81 83 ARG A O 1
ATOM 691 N N . GLN A 1 84 ? 0.589 -9.284 11.637 1.00 46.69 84 GLN A N 1
ATOM 692 C CA . GLN A 1 84 ? -0.340 -10.329 12.090 1.00 46.69 84 GLN A CA 1
ATOM 693 C C . GLN A 1 84 ? -1.629 -9.806 12.764 1.00 46.69 84 GLN A C 1
ATOM 695 O O . GLN A 1 84 ? -2.623 -10.524 12.842 1.00 46.69 84 GLN A O 1
ATOM 700 N N . ASP A 1 85 ? -1.670 -8.528 13.149 1.00 46.75 85 ASP A N 1
ATOM 701 C CA . ASP A 1 85 ? -2.820 -7.858 13.767 1.00 46.75 85 ASP A CA 1
ATOM 702 C C . ASP A 1 85 ? -3.957 -7.485 12.783 1.00 46.75 85 ASP A C 1
ATOM 704 O O . ASP A 1 85 ? -4.926 -6.820 13.163 1.00 46.75 85 ASP A O 1
ATOM 708 N N . ASN A 1 86 ? -3.856 -7.888 11.510 1.00 48.34 86 ASN A N 1
ATOM 709 C CA . ASN A 1 86 ? -4.858 -7.679 10.457 1.00 48.34 86 ASN A CA 1
ATOM 710 C C . ASN A 1 86 ? -5.524 -9.004 10.025 1.00 48.34 86 ASN A C 1
ATOM 712 O O . ASN A 1 86 ? -5.533 -9.371 8.847 1.00 48.34 86 ASN A O 1
ATOM 716 N N . LEU A 1 87 ? -6.158 -9.704 10.975 1.00 49.91 87 LEU A N 1
ATOM 717 C CA . LEU A 1 87 ? -6.976 -10.912 10.733 1.00 49.91 87 LEU A CA 1
ATOM 718 C C . LEU A 1 87 ? -7.980 -10.764 9.564 1.00 49.91 87 LEU A C 1
ATOM 720 O O . LEU A 1 87 ? -8.310 -11.745 8.900 1.00 49.91 87 LEU A O 1
ATOM 724 N N . ALA A 1 88 ? -8.434 -9.541 9.267 1.00 52.50 88 ALA A N 1
ATOM 725 C CA . ALA A 1 88 ? -9.387 -9.251 8.196 1.00 52.50 88 ALA A CA 1
ATOM 726 C C . ALA A 1 88 ? -8.813 -9.375 6.765 1.00 52.50 88 ALA A C 1
ATOM 728 O O . ALA A 1 88 ? -9.567 -9.688 5.846 1.00 52.50 88 ALA A O 1
ATOM 729 N N . LEU A 1 89 ? -7.507 -9.161 6.555 1.00 51.75 89 LEU A N 1
ATOM 730 C CA . LEU A 1 89 ? -6.886 -9.178 5.216 1.00 51.75 89 LEU A CA 1
ATOM 731 C C . LEU A 1 89 ? -6.417 -10.571 4.790 1.00 51.75 89 LEU A C 1
ATOM 733 O O . LEU A 1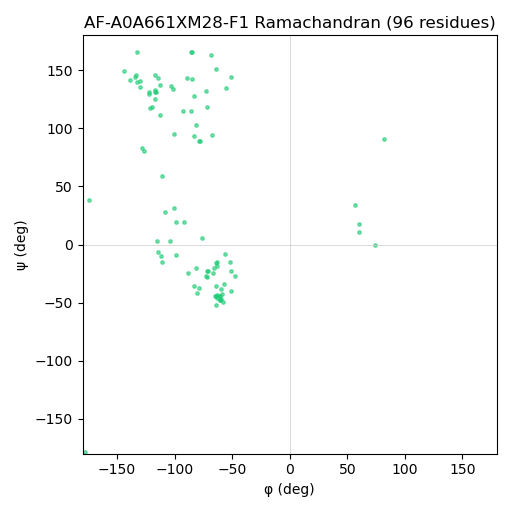 89 ? -6.420 -10.863 3.598 1.00 51.75 89 LEU A O 1
ATOM 737 N N . ARG A 1 90 ? -6.138 -11.476 5.738 1.00 52.06 90 ARG A N 1
ATOM 738 C CA . ARG A 1 90 ? -5.838 -12.888 5.434 1.00 52.06 90 ARG A CA 1
ATOM 739 C C . ARG A 1 90 ? -6.976 -13.553 4.642 1.00 52.06 90 ARG A C 1
ATOM 741 O O . ARG A 1 90 ? -6.719 -14.328 3.731 1.00 52.06 90 ARG A O 1
ATOM 748 N N . ARG A 1 91 ? -8.229 -13.159 4.914 1.00 52.47 91 ARG A N 1
ATOM 749 C CA . ARG A 1 91 ? -9.416 -13.590 4.150 1.00 52.47 91 ARG A CA 1
ATOM 750 C C . ARG A 1 91 ? -9.526 -12.954 2.761 1.00 52.47 91 ARG A C 1
ATOM 752 O O . ARG A 1 91 ? -10.143 -13.542 1.884 1.00 52.47 91 ARG A O 1
ATOM 759 N N . VAL A 1 92 ? -8.965 -11.762 2.557 1.00 53.19 92 VAL A N 1
ATOM 760 C CA . VAL A 1 92 ? -8.983 -11.067 1.258 1.00 53.19 92 VAL A CA 1
ATOM 761 C C . VAL A 1 92 ? -7.893 -11.622 0.343 1.00 53.19 92 VAL A C 1
ATOM 763 O O . VAL A 1 92 ? -8.183 -11.911 -0.812 1.00 53.19 92 VAL A O 1
ATOM 766 N N . PHE A 1 93 ? -6.690 -11.876 0.869 1.00 52.03 93 PHE A N 1
ATOM 767 C CA . PHE A 1 93 ? -5.623 -12.545 0.117 1.00 52.03 93 PHE A CA 1
ATOM 768 C C . PHE A 1 93 ? -5.992 -13.985 -0.266 1.00 52.03 93 PHE A C 1
ATOM 770 O O . PHE A 1 93 ? -5.703 -14.401 -1.381 1.00 52.03 93 PHE A O 1
ATOM 777 N N . GLN A 1 94 ? -6.726 -14.715 0.584 1.00 50.16 94 GLN A N 1
ATOM 778 C CA . GLN A 1 94 ? -7.268 -16.033 0.219 1.00 50.16 94 GLN A CA 1
ATOM 779 C C . GLN A 1 94 ? -8.323 -15.989 -0.898 1.00 50.16 94 GLN A C 1
ATOM 781 O O . GLN A 1 94 ? -8.567 -17.01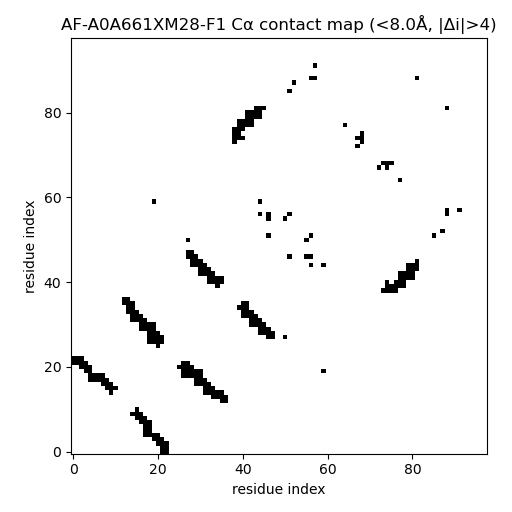0 -1.527 1.00 50.16 94 GLN A O 1
ATOM 786 N N . LYS A 1 95 ? -8.954 -14.836 -1.157 1.00 42.91 95 LYS A N 1
ATOM 787 C CA . LYS A 1 95 ? -10.026 -14.706 -2.159 1.00 42.91 95 LYS A CA 1
ATOM 788 C C . LYS A 1 95 ? -9.569 -14.141 -3.506 1.00 42.91 95 LYS A C 1
ATOM 790 O O . LYS A 1 95 ? -10.368 -14.128 -4.430 1.00 42.91 95 LYS A O 1
ATOM 795 N N . ALA A 1 96 ? -8.333 -13.653 -3.601 1.00 40.16 96 ALA A N 1
ATOM 796 C CA . ALA A 1 96 ? -7.742 -13.125 -4.834 1.00 40.16 96 ALA A CA 1
ATOM 797 C C . ALA A 1 96 ? -6.734 -14.097 -5.482 1.00 40.16 96 ALA A C 1
ATOM 799 O O . ALA A 1 96 ? -6.107 -13.749 -6.475 1.00 40.16 96 ALA A O 1
ATOM 800 N N . ALA A 1 97 ? -6.566 -15.293 -4.908 1.00 35.72 97 ALA A N 1
ATOM 801 C CA . ALA A 1 97 ? -5.654 -16.337 -5.375 1.00 35.72 97 ALA A CA 1
ATOM 802 C C . ALA A 1 97 ? -6.386 -17.544 -6.002 1.00 35.72 97 ALA A C 1
ATOM 804 O O . ALA A 1 97 ? -5.878 -18.662 -5.937 1.00 35.72 97 ALA A O 1
ATOM 805 N N . MET A 1 98 ? -7.575 -17.335 -6.576 1.00 36.62 98 MET A N 1
ATOM 806 C CA .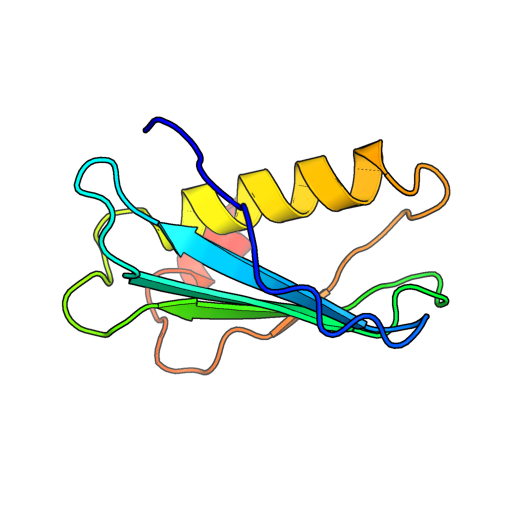 MET A 1 98 ? -8.305 -18.351 -7.345 1.00 36.62 98 MET A CA 1
ATOM 807 C C . MET A 1 98 ? -8.782 -17.773 -8.668 1.00 36.62 98 MET A C 1
ATOM 809 O O . MET A 1 98 ? -9.291 -16.629 -8.635 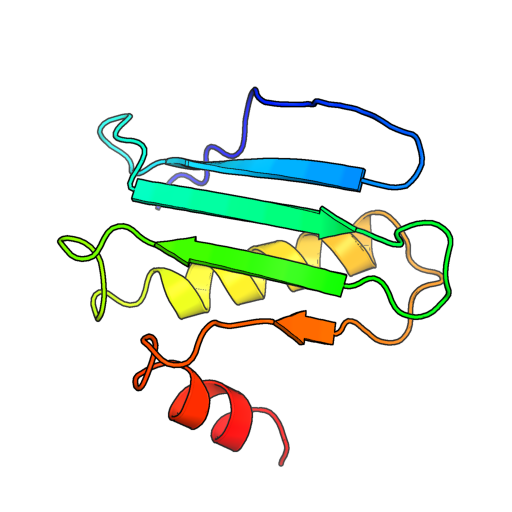1.00 36.62 98 MET A O 1
#

Radius of gyration: 13.32 Å; Cα contacts (8 Å, |Δi|>4): 142; chains: 1; bounding box: 29×33×32 Å